Protein AF-A0A0U1DGT9-F1 (afdb_monomer_lite)

Foldseek 3Di:
DDDPDPVVVVVVVVVVVVLLVVLLVLLVVLVVLLCLQCQVVHCAPDPPRDQSHVVSVLVVLCVVCVVDDSVVSVVVSVVSNVVSNVSSVCSVVVPPPPPDD

Structure (mmCIF, N/CA/C/O backbone):
data_AF-A0A0U1DGT9-F1
#
_entry.id   AF-A0A0U1DGT9-F1
#
loop_
_atom_site.group_PDB
_atom_site.id
_atom_site.type_symbol
_atom_site.label_atom_id
_atom_site.label_alt_id
_atom_site.label_comp_id
_atom_site.label_asym_id
_atom_site.label_entity_id
_atom_site.label_seq_id
_atom_site.pdbx_PDB_ins_code
_atom_site.Cartn_x
_atom_site.Cartn_y
_atom_site.Cartn_z
_atom_site.occupancy
_atom_site.B_iso_or_equiv
_atom_site.auth_seq_id
_atom_site.auth_comp_id
_atom_site.auth_asym_id
_atom_site.auth_atom_id
_atom_site.pdbx_PDB_model_num
ATOM 1 N N . MET A 1 1 ? 34.964 13.036 -41.343 1.00 46.31 1 MET A N 1
ATOM 2 C CA . MET A 1 1 ? 35.345 12.210 -40.181 1.00 46.31 1 MET A CA 1
ATOM 3 C C . MET A 1 1 ? 34.772 12.868 -38.936 1.00 46.31 1 MET A C 1
ATOM 5 O O . MET A 1 1 ? 35.400 13.753 -38.382 1.00 46.31 1 MET A O 1
ATOM 9 N N . ALA A 1 2 ? 33.532 12.525 -38.592 1.00 56.53 2 ALA A N 1
ATOM 10 C CA . ALA A 1 2 ? 32.887 12.882 -37.330 1.00 56.53 2 ALA A CA 1
ATOM 11 C C . ALA A 1 2 ? 31.663 11.970 -37.182 1.00 56.53 2 ALA A C 1
ATOM 13 O O . ALA A 1 2 ? 30.635 12.221 -37.804 1.00 56.53 2 ALA A O 1
ATOM 14 N N . ASP A 1 3 ? 31.797 10.890 -36.417 1.00 53.50 3 ASP A N 1
ATOM 15 C CA . ASP A 1 3 ? 30.643 10.152 -35.903 1.00 53.50 3 ASP A CA 1
ATOM 16 C C . ASP A 1 3 ? 30.693 10.211 -34.376 1.00 53.50 3 ASP A C 1
ATOM 18 O O . ASP A 1 3 ? 31.311 9.392 -33.702 1.00 53.50 3 ASP A O 1
ATOM 22 N N . HIS A 1 4 ? 30.105 11.279 -33.840 1.00 61.81 4 HIS A N 1
ATOM 23 C CA . HIS A 1 4 ? 29.822 11.431 -32.421 1.00 61.81 4 HIS A CA 1
ATOM 24 C C . HIS A 1 4 ? 28.377 10.982 -32.180 1.00 61.81 4 HIS A C 1
ATOM 26 O O . HIS A 1 4 ? 27.446 11.783 -32.263 1.00 61.81 4 HIS A O 1
ATOM 32 N N . ARG A 1 5 ? 28.169 9.702 -31.845 1.00 60.78 5 ARG A N 1
ATOM 33 C CA . ARG A 1 5 ? 26.913 9.263 -31.214 1.00 60.78 5 ARG A CA 1
ATOM 34 C C . ARG A 1 5 ? 27.070 8.254 -30.054 1.00 60.78 5 ARG A C 1
ATOM 36 O O . ARG A 1 5 ? 26.378 7.238 -30.055 1.00 60.78 5 ARG A O 1
ATOM 43 N N . PRO A 1 6 ? 27.896 8.521 -29.023 1.00 59.41 6 PRO A N 1
ATOM 44 C CA . PRO A 1 6 ? 27.804 7.786 -27.757 1.00 59.41 6 PRO A CA 1
ATOM 45 C C . PRO A 1 6 ? 26.701 8.331 -26.818 1.00 59.41 6 PRO A C 1
ATOM 47 O O . PRO A 1 6 ? 26.048 7.555 -26.128 1.00 59.41 6 PRO A O 1
ATOM 50 N N . GLU A 1 7 ? 26.401 9.638 -26.853 1.00 64.31 7 GLU A N 1
ATOM 51 C CA . GLU A 1 7 ? 25.545 10.307 -25.848 1.00 64.31 7 GLU A CA 1
ATOM 52 C C . GLU A 1 7 ? 24.104 9.759 -25.775 1.00 64.31 7 GLU A C 1
ATOM 54 O O . GLU A 1 7 ? 23.591 9.462 -24.695 1.00 64.31 7 GLU A O 1
ATOM 59 N N . LYS A 1 8 ? 23.443 9.554 -26.926 1.00 63.97 8 LYS A N 1
ATOM 60 C CA . LYS A 1 8 ? 22.063 9.027 -26.954 1.00 63.97 8 LYS A CA 1
ATOM 61 C C . LYS A 1 8 ? 21.955 7.595 -26.425 1.00 63.97 8 LYS A C 1
ATOM 63 O O . LYS A 1 8 ? 20.917 7.231 -25.876 1.00 63.97 8 LYS A O 1
ATOM 68 N N . ALA A 1 9 ? 22.989 6.776 -26.622 1.00 69.75 9 ALA A N 1
ATOM 69 C CA . ALA A 1 9 ? 22.978 5.385 -26.181 1.00 69.75 9 ALA A CA 1
ATOM 70 C C . ALA A 1 9 ? 23.078 5.291 -24.651 1.00 69.75 9 ALA A C 1
ATOM 72 O O . ALA A 1 9 ? 22.332 4.522 -24.041 1.00 69.75 9 ALA A O 1
ATOM 73 N N . ASP A 1 10 ? 23.923 6.119 -24.035 1.00 74.69 10 ASP A N 1
ATOM 74 C CA . ASP A 1 10 ? 24.071 6.172 -22.579 1.00 74.69 10 ASP A CA 1
ATOM 75 C C . ASP A 1 10 ? 22.839 6.782 -21.901 1.00 74.69 10 ASP A C 1
ATOM 77 O O . ASP A 1 10 ? 22.340 6.220 -20.926 1.00 74.69 10 ASP A O 1
ATOM 81 N N . SER A 1 11 ? 22.257 7.846 -22.468 1.00 79.50 11 SER A N 1
ATOM 82 C CA . SER A 1 11 ? 21.005 8.431 -21.964 1.00 79.50 11 SER A CA 1
ATOM 83 C C . SER A 1 11 ? 19.858 7.408 -21.936 1.00 79.50 11 SER A C 1
ATOM 85 O O . SER A 1 11 ? 19.185 7.256 -20.915 1.00 79.50 11 SER A O 1
ATOM 87 N N . ASN A 1 12 ? 19.692 6.610 -22.999 1.00 82.06 12 ASN A N 1
ATOM 88 C CA . ASN A 1 12 ? 18.681 5.548 -23.034 1.00 82.06 12 ASN A CA 1
ATOM 89 C C . ASN A 1 12 ? 18.924 4.454 -21.980 1.00 82.06 12 ASN A C 1
ATOM 91 O O . ASN A 1 12 ? 17.966 3.932 -21.411 1.00 82.06 12 ASN A O 1
ATOM 95 N N . ARG A 1 13 ? 20.184 4.105 -21.694 1.00 84.50 13 ARG A N 1
ATOM 96 C CA . ARG A 1 13 ? 20.525 3.119 -20.653 1.00 84.50 13 ARG A CA 1
ATOM 97 C C . ARG A 1 13 ? 20.201 3.636 -19.255 1.00 84.50 13 ARG A C 1
ATOM 99 O O . ARG A 1 13 ? 19.624 2.896 -18.459 1.00 84.50 13 ARG A O 1
ATOM 106 N N . LEU A 1 14 ? 20.510 4.903 -18.985 1.00 87.31 14 LEU A N 1
ATOM 107 C CA . LEU A 1 14 ? 20.175 5.569 -17.726 1.00 87.31 14 LEU A CA 1
ATOM 108 C C . LEU A 1 14 ? 18.656 5.665 -17.533 1.00 87.31 14 LEU A C 1
ATOM 110 O O . LEU A 1 14 ? 18.161 5.356 -16.451 1.00 87.31 14 LEU A O 1
ATOM 114 N N . LEU A 1 15 ? 17.910 6.004 -18.589 1.00 87.31 15 LEU A N 1
ATOM 115 C CA . LEU A 1 15 ? 16.445 6.043 -18.564 1.00 87.31 15 LEU A CA 1
ATOM 116 C C . LEU A 1 15 ? 15.838 4.659 -18.305 1.00 87.31 15 LEU A C 1
ATOM 118 O O . LEU A 1 15 ? 14.988 4.525 -17.428 1.00 87.31 15 LEU A O 1
ATOM 122 N N . CYS A 1 16 ? 16.292 3.617 -19.006 1.00 87.75 16 CYS A N 1
ATOM 123 C CA . CYS A 1 16 ? 15.837 2.246 -18.757 1.00 87.75 16 CYS A CA 1
ATOM 124 C C . CYS A 1 16 ? 16.104 1.810 -17.309 1.00 87.75 16 CYS A C 1
ATOM 126 O O . CYS A 1 16 ? 15.213 1.259 -16.661 1.00 87.75 16 CYS A O 1
ATOM 128 N N . GLY A 1 17 ? 17.303 2.092 -16.787 1.00 87.12 17 GLY A N 1
ATOM 129 C CA . GLY A 1 17 ? 17.661 1.798 -15.399 1.00 87.12 17 GLY A CA 1
ATOM 130 C C . GLY A 1 17 ? 16.775 2.541 -14.396 1.00 87.12 17 GLY A C 1
ATOM 131 O O . GLY A 1 17 ? 16.230 1.920 -13.484 1.00 87.12 17 GLY A O 1
ATOM 132 N N . ALA A 1 18 ? 16.559 3.842 -14.605 1.00 90.06 18 ALA A N 1
ATOM 133 C CA . ALA A 1 18 ? 15.694 4.663 -13.761 1.00 90.06 18 ALA A CA 1
ATOM 134 C C . ALA A 1 18 ? 14.237 4.173 -13.767 1.00 90.06 18 ALA A C 1
ATOM 136 O O . ALA A 1 18 ? 13.603 4.126 -12.715 1.00 90.06 18 ALA A O 1
ATOM 137 N N . ILE A 1 19 ? 13.716 3.749 -14.923 1.00 88.75 19 ILE A N 1
ATOM 138 C CA . ILE A 1 19 ? 12.363 3.191 -15.041 1.00 88.75 19 ILE A CA 1
ATOM 139 C C . ILE A 1 19 ? 12.247 1.886 -14.250 1.00 88.75 19 ILE A C 1
ATOM 141 O O . ILE A 1 19 ? 11.285 1.712 -13.505 1.00 88.75 19 ILE A O 1
ATOM 145 N N . ILE A 1 20 ? 13.211 0.970 -14.376 1.00 87.44 20 ILE A N 1
ATOM 146 C CA . ILE A 1 20 ? 13.199 -0.292 -13.620 1.00 87.44 20 ILE A CA 1
ATOM 147 C C . ILE A 1 20 ? 13.264 -0.007 -12.116 1.00 87.44 20 ILE A C 1
ATOM 149 O O . ILE A 1 20 ? 12.463 -0.552 -11.358 1.00 87.44 20 ILE A O 1
ATOM 153 N N . PHE A 1 21 ? 14.158 0.890 -11.694 1.00 90.50 21 PHE A N 1
ATOM 154 C CA . PHE A 1 21 ? 14.270 1.296 -10.296 1.00 90.50 21 PHE A CA 1
ATOM 155 C C . PHE A 1 21 ? 12.959 1.885 -9.764 1.00 90.50 21 PHE A C 1
ATOM 157 O O . PHE A 1 21 ? 12.476 1.448 -8.723 1.00 90.50 21 PHE A O 1
ATOM 164 N N . ALA A 1 22 ? 12.340 2.815 -10.496 1.00 91.44 22 ALA A N 1
ATOM 165 C CA . ALA A 1 22 ? 11.076 3.427 -10.097 1.00 91.44 22 ALA A CA 1
ATOM 166 C C . ALA A 1 22 ? 9.953 2.386 -9.951 1.00 91.44 22 ALA A C 1
ATOM 168 O O . ALA A 1 22 ? 9.181 2.440 -8.996 1.00 91.44 22 ALA A O 1
ATOM 169 N N . ARG A 1 23 ? 9.883 1.400 -10.854 1.00 89.38 23 ARG A N 1
ATOM 170 C CA . ARG A 1 23 ? 8.893 0.312 -10.777 1.00 89.38 23 ARG A CA 1
ATOM 171 C C . ARG A 1 23 ? 9.088 -0.546 -9.535 1.00 89.38 23 ARG A C 1
ATOM 173 O O . ARG A 1 23 ? 8.114 -0.826 -8.841 1.00 89.38 23 ARG A O 1
ATOM 180 N N . LEU A 1 24 ? 10.331 -0.930 -9.249 1.00 90.25 24 LEU A N 1
ATOM 181 C CA . LEU A 1 24 ? 10.662 -1.707 -8.057 1.00 90.25 24 LEU A CA 1
ATOM 182 C C . LEU A 1 24 ? 10.374 -0.913 -6.782 1.00 90.25 24 LEU A C 1
ATOM 184 O O . LEU A 1 24 ? 9.751 -1.446 -5.871 1.00 90.25 24 LEU A O 1
ATOM 188 N N . ALA A 1 25 ? 10.753 0.365 -6.737 1.00 93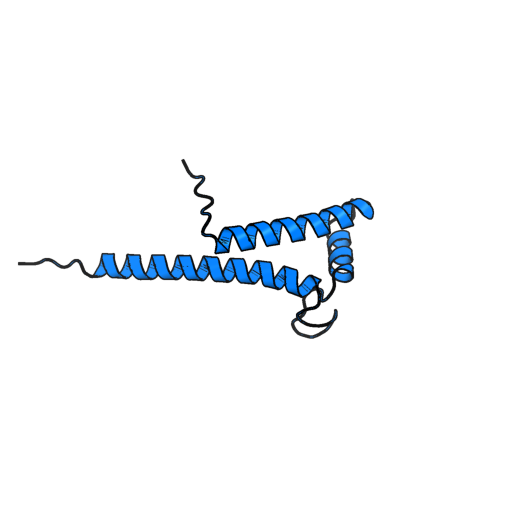.19 25 ALA A N 1
ATOM 189 C CA . ALA A 1 25 ? 10.500 1.233 -5.593 1.00 93.19 25 ALA A CA 1
ATOM 190 C C . ALA A 1 25 ? 8.996 1.371 -5.302 1.00 93.19 25 ALA A C 1
ATOM 192 O O . ALA A 1 25 ? 8.580 1.229 -4.155 1.00 93.19 25 ALA A O 1
ATOM 193 N N . LEU A 1 26 ? 8.171 1.574 -6.335 1.00 92.81 26 LEU A N 1
ATOM 194 C CA . LEU A 1 26 ? 6.715 1.636 -6.184 1.00 92.81 26 LEU A CA 1
ATOM 195 C C . LEU A 1 26 ? 6.124 0.294 -5.735 1.00 92.81 26 LEU A C 1
ATOM 197 O O . LEU A 1 26 ? 5.302 0.268 -4.822 1.00 92.81 26 LEU A O 1
ATOM 201 N N . ALA A 1 27 ? 6.558 -0.820 -6.332 1.00 92.12 27 ALA A N 1
ATOM 202 C CA . ALA A 1 27 ? 6.085 -2.148 -5.947 1.00 92.12 27 ALA A CA 1
ATOM 203 C C . ALA A 1 27 ? 6.414 -2.478 -4.485 1.00 92.12 27 ALA A C 1
ATOM 205 O O . ALA A 1 27 ? 5.549 -2.938 -3.740 1.00 92.12 27 ALA A O 1
ATOM 206 N N . VAL A 1 28 ? 7.650 -2.200 -4.064 1.00 93.12 28 VAL A N 1
ATOM 207 C CA . VAL A 1 28 ? 8.090 -2.370 -2.675 1.00 93.12 28 VAL A CA 1
ATOM 208 C C . VAL A 1 28 ? 7.324 -1.429 -1.748 1.00 93.12 28 VAL A C 1
ATOM 210 O O . VAL A 1 28 ? 6.955 -1.847 -0.657 1.00 93.12 28 VAL A O 1
ATOM 213 N N . GLY A 1 29 ? 7.019 -0.200 -2.175 1.00 92.81 29 GLY A N 1
ATOM 214 C CA . GLY A 1 29 ? 6.189 0.733 -1.411 1.00 92.81 29 GLY A CA 1
ATOM 215 C C . GLY A 1 29 ? 4.794 0.177 -1.113 1.00 92.81 29 GLY A C 1
ATOM 216 O O . GLY A 1 29 ? 4.377 0.156 0.044 1.00 92.81 29 GLY A O 1
ATOM 217 N N . PHE A 1 30 ? 4.105 -0.351 -2.128 1.00 92.56 30 PHE A N 1
ATOM 218 C CA . PHE A 1 30 ? 2.796 -0.987 -1.946 1.00 92.56 30 PHE A CA 1
ATOM 219 C C . PHE A 1 30 ? 2.872 -2.241 -1.065 1.00 92.56 30 PHE A C 1
ATOM 221 O O . PHE A 1 30 ? 2.069 -2.395 -0.147 1.00 92.56 30 PHE A O 1
ATOM 228 N N . LEU A 1 31 ? 3.864 -3.112 -1.280 1.00 92.12 31 LEU A N 1
ATOM 229 C CA . LEU A 1 31 ? 4.066 -4.290 -0.426 1.00 92.12 31 LEU A CA 1
ATOM 230 C C . LEU A 1 31 ? 4.398 -3.909 1.018 1.00 92.12 31 LEU A C 1
ATOM 232 O O . LEU A 1 31 ? 3.940 -4.577 1.939 1.00 92.12 31 LEU A O 1
ATOM 236 N N . SER A 1 32 ? 5.157 -2.833 1.223 1.00 92.44 32 SER A N 1
ATOM 237 C CA . SER A 1 32 ? 5.492 -2.318 2.548 1.00 92.44 32 SER A CA 1
ATOM 23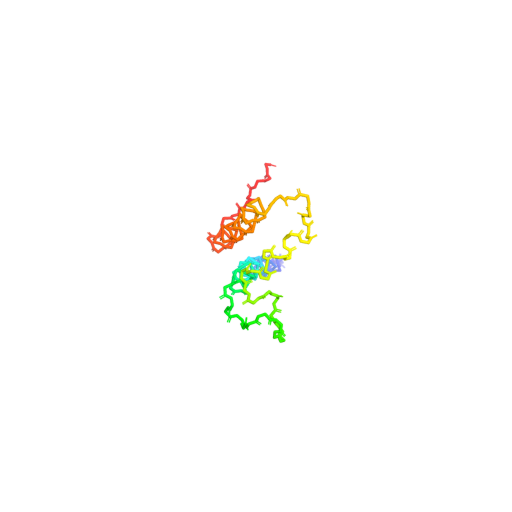8 C C . SER A 1 32 ? 4.249 -1.827 3.290 1.00 92.44 32 SER A C 1
ATOM 240 O O . SER A 1 32 ? 4.081 -2.156 4.462 1.00 92.44 32 SER A O 1
ATOM 242 N N . ALA A 1 33 ? 3.338 -1.122 2.608 1.00 90.19 33 ALA A N 1
ATOM 243 C CA . ALA A 1 33 ? 2.060 -0.706 3.188 1.00 90.19 33 ALA A CA 1
ATOM 244 C C . ALA A 1 33 ? 1.188 -1.911 3.579 1.00 90.19 33 ALA A C 1
ATOM 246 O O . ALA A 1 33 ? 0.576 -1.927 4.645 1.00 90.19 33 ALA A O 1
ATOM 247 N N . VAL A 1 34 ? 1.165 -2.958 2.750 1.00 90.62 34 VAL A N 1
ATOM 248 C CA . VAL A 1 34 ? 0.481 -4.218 3.075 1.00 90.62 34 VAL A CA 1
ATOM 249 C C . VAL A 1 34 ? 1.136 -4.895 4.286 1.00 90.62 34 VAL A C 1
ATOM 251 O O . VAL A 1 34 ? 0.431 -5.287 5.212 1.00 90.62 34 VAL A O 1
ATOM 254 N N . ALA A 1 35 ? 2.467 -4.976 4.328 1.00 90.00 35 ALA A N 1
ATOM 255 C CA . ALA A 1 35 ? 3.214 -5.539 5.452 1.00 90.00 35 ALA A CA 1
ATOM 256 C C . ALA A 1 35 ? 2.964 -4.775 6.766 1.00 90.00 35 ALA A C 1
ATOM 258 O O . ALA A 1 35 ? 2.820 -5.397 7.818 1.00 90.00 35 ALA A O 1
ATOM 259 N N . ASP A 1 36 ? 2.830 -3.449 6.706 1.00 88.31 36 ASP A N 1
ATOM 260 C CA . ASP A 1 36 ? 2.482 -2.610 7.856 1.00 88.31 36 ASP A CA 1
ATOM 261 C C . ASP A 1 36 ? 1.126 -2.985 8.466 1.00 88.31 36 ASP A C 1
ATOM 263 O O . ASP A 1 36 ? 1.014 -3.174 9.677 1.00 88.31 36 ASP A O 1
ATOM 267 N N . ARG A 1 37 ? 0.114 -3.217 7.623 1.00 89.12 37 ARG A N 1
ATOM 268 C CA . ARG A 1 37 ? -1.227 -3.643 8.062 1.00 89.12 37 ARG A CA 1
ATOM 269 C C . ARG A 1 37 ? -1.236 -5.027 8.706 1.00 89.12 37 ARG A C 1
ATOM 271 O O . ARG A 1 37 ? -2.104 -5.308 9.527 1.00 89.12 37 ARG A O 1
ATOM 278 N N . PHE A 1 38 ? -0.282 -5.887 8.360 1.00 87.31 38 PHE A N 1
ATOM 279 C CA . PHE A 1 38 ? -0.104 -7.195 8.998 1.00 87.31 38 PHE A CA 1
ATOM 280 C C . PHE A 1 38 ? 0.838 -7.155 10.213 1.00 87.31 38 PHE A C 1
ATOM 282 O O . PHE A 1 38 ? 1.099 -8.198 10.809 1.00 87.31 38 PHE A O 1
ATOM 289 N N . GLY A 1 39 ? 1.329 -5.972 10.601 1.00 84.50 39 GLY A N 1
ATOM 290 C CA . GLY A 1 39 ? 2.187 -5.782 11.771 1.00 84.50 39 GLY A CA 1
ATOM 291 C C . GLY A 1 39 ? 3.634 -6.225 11.577 1.00 84.50 39 GLY A C 1
ATOM 292 O O . GLY A 1 39 ? 4.357 -6.403 12.555 1.00 84.50 39 GLY A O 1
ATOM 293 N N . LEU A 1 40 ? 4.086 -6.382 10.328 1.00 86.56 40 LEU A N 1
ATOM 294 C CA . LEU A 1 40 ? 5.453 -6.815 10.023 1.00 86.56 40 LEU A CA 1
ATOM 295 C C . LEU A 1 40 ? 6.508 -5.778 10.445 1.00 86.56 40 LEU A C 1
ATOM 297 O O . LEU A 1 40 ? 7.635 -6.147 10.766 1.00 86.56 40 LEU A O 1
ATOM 301 N N . TRP A 1 41 ? 6.139 -4.494 10.461 1.00 85.81 41 TRP A N 1
ATOM 302 C CA . TRP A 1 41 ? 7.009 -3.393 10.894 1.00 85.81 41 TRP A CA 1
ATOM 303 C C . TRP A 1 41 ? 6.955 -3.120 12.402 1.00 85.81 41 TRP A C 1
ATOM 305 O O . TRP A 1 41 ? 7.772 -2.354 12.908 1.00 85.81 41 TRP A O 1
ATOM 315 N N . GLY A 1 42 ? 6.034 -3.762 13.124 1.00 85.31 42 GLY A N 1
ATOM 316 C CA . GLY A 1 42 ? 5.831 -3.576 14.557 1.00 85.31 42 GLY A CA 1
ATOM 317 C C . GLY A 1 42 ? 4.376 -3.266 14.921 1.00 85.31 42 GLY A C 1
ATOM 318 O O . GLY A 1 42 ? 3.532 -3.089 14.041 1.00 85.31 42 GLY A O 1
ATOM 319 N N . PRO A 1 43 ? 4.062 -3.236 16.227 1.00 82.50 43 PRO A N 1
ATOM 320 C CA . PRO A 1 43 ? 2.717 -2.954 16.707 1.00 82.50 43 PRO A CA 1
ATOM 321 C C . PRO A 1 43 ? 2.302 -1.489 16.473 1.00 82.50 43 PRO A C 1
ATOM 323 O O . PRO A 1 43 ? 3.155 -0.609 16.342 1.00 82.50 43 PRO A O 1
ATOM 326 N N . PRO A 1 44 ? 0.989 -1.191 16.467 1.00 82.31 44 PRO A N 1
ATOM 327 C CA . PRO A 1 44 ? 0.494 0.175 16.333 1.00 82.31 44 PRO A CA 1
ATOM 328 C C . PRO A 1 44 ? 1.121 1.122 17.360 1.00 82.31 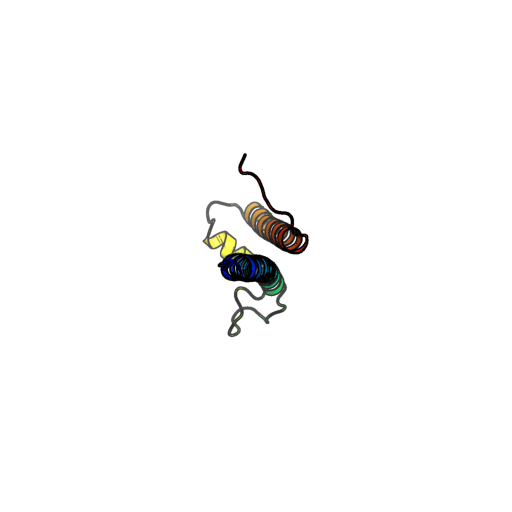44 PRO A C 1
ATOM 330 O O . PRO A 1 44 ? 1.196 0.806 18.549 1.00 82.31 44 PRO A O 1
ATOM 333 N N . GLY A 1 45 ? 1.530 2.308 16.909 1.00 78.25 45 GLY A N 1
ATOM 334 C CA . GLY A 1 45 ? 2.087 3.349 17.776 1.00 78.25 45 GLY A CA 1
ATOM 335 C C . GLY A 1 45 ? 3.594 3.252 18.032 1.00 78.25 45 GLY A C 1
ATOM 336 O O . GLY A 1 45 ? 4.122 4.072 18.784 1.00 78.25 45 GLY A O 1
ATOM 337 N N . THR A 1 46 ? 4.313 2.309 17.413 1.00 81.38 46 THR A N 1
ATOM 338 C CA . THR A 1 46 ? 5.783 2.320 17.436 1.00 81.38 46 THR A CA 1
ATOM 339 C C . THR A 1 46 ? 6.368 3.308 16.422 1.00 81.38 46 THR A C 1
ATOM 341 O O . THR A 1 46 ? 5.740 3.590 15.398 1.00 81.38 46 THR A O 1
ATOM 344 N N . PRO A 1 47 ? 7.588 3.832 16.657 1.00 78.06 47 PRO A N 1
ATOM 345 C CA . PRO A 1 47 ? 8.268 4.678 15.682 1.00 78.06 47 PRO A CA 1
ATOM 346 C C . PRO A 1 47 ? 8.380 3.966 14.330 1.00 78.06 47 PRO A C 1
ATOM 348 O O . PRO A 1 47 ? 8.664 2.771 14.291 1.00 78.06 47 PRO A O 1
ATOM 351 N N . ASN A 1 48 ? 8.196 4.704 13.232 1.00 79.75 48 ASN A N 1
ATOM 352 C CA . ASN A 1 48 ? 8.271 4.188 11.858 1.00 79.75 48 ASN A CA 1
ATOM 353 C C . ASN A 1 48 ? 7.174 3.188 11.430 1.00 79.75 48 ASN A C 1
ATOM 355 O O . ASN A 1 48 ? 7.271 2.645 10.332 1.00 79.75 48 ASN A O 1
ATOM 359 N N . VAL A 1 49 ? 6.132 2.984 12.239 1.00 83.12 49 VAL A N 1
ATOM 360 C CA . VAL A 1 49 ? 4.965 2.159 11.886 1.00 83.12 49 VAL A CA 1
ATOM 361 C C . VAL A 1 49 ? 3.785 3.059 11.537 1.00 83.12 49 VAL A C 1
ATOM 363 O O . VAL A 1 49 ? 3.496 4.013 12.258 1.00 83.12 49 VAL A O 1
ATOM 366 N N . GLY A 1 50 ? 3.119 2.773 10.417 1.00 83.06 50 GLY A N 1
ATOM 367 C CA . GLY A 1 50 ? 1.970 3.554 9.959 1.00 83.06 50 GLY A CA 1
ATOM 368 C C . GLY A 1 50 ? 0.709 3.221 10.756 1.00 83.06 50 GLY A C 1
ATOM 369 O O . GLY A 1 50 ? 0.174 4.053 11.487 1.00 83.06 50 GLY A O 1
ATOM 370 N N . TRP A 1 51 ? 0.255 1.980 10.617 1.00 86.88 51 TRP A N 1
ATOM 371 C CA . TRP A 1 51 ? -0.909 1.394 11.275 1.00 86.88 51 TRP A CA 1
ATOM 372 C C . TRP A 1 51 ? -0.513 0.248 12.204 1.00 86.88 51 TRP A C 1
ATOM 374 O O . TRP A 1 51 ? -1.032 0.173 13.313 1.00 86.88 51 TRP A O 1
ATOM 384 N N . GLY A 1 52 ? 0.384 -0.646 11.778 1.00 84.38 52 GLY A N 1
ATOM 385 C CA . GLY A 1 52 ? 0.902 -1.756 12.593 1.00 84.38 52 GLY A CA 1
ATOM 386 C C . GLY A 1 52 ? -0.075 -2.907 12.856 1.00 84.38 52 GLY A C 1
ATOM 387 O O . GLY A 1 52 ? 0.328 -3.959 13.347 1.00 84.38 52 GLY A O 1
ATOM 388 N N . ASN A 1 53 ? -1.361 -2.745 12.545 1.00 90.12 53 ASN A N 1
ATOM 389 C CA . ASN A 1 53 ? -2.322 -3.836 12.433 1.00 90.12 53 ASN A CA 1
ATOM 390 C C . ASN A 1 53 ? -3.508 -3.435 11.536 1.00 90.12 53 ASN A C 1
ATOM 392 O O . ASN A 1 53 ? -3.706 -2.264 11.190 1.00 90.12 53 ASN A O 1
ATOM 396 N N . PHE A 1 54 ? -4.320 -4.426 11.168 1.00 89.69 54 PHE A N 1
ATOM 397 C CA . PHE A 1 54 ? -5.448 -4.222 10.265 1.00 89.69 54 PHE A CA 1
ATOM 398 C C . PHE A 1 54 ? -6.596 -3.441 10.924 1.00 89.69 54 PHE A C 1
ATOM 400 O O . PHE A 1 54 ? -7.322 -2.719 10.245 1.00 89.69 54 PHE A O 1
ATOM 407 N N . GLU A 1 55 ? -6.748 -3.533 12.245 1.00 89.50 55 GLU A N 1
ATOM 408 C CA . GLU A 1 55 ? -7.797 -2.834 12.995 1.00 89.50 55 GLU A CA 1
ATOM 409 C C . GLU A 1 55 ? -7.567 -1.316 13.017 1.00 89.50 55 GLU A C 1
ATOM 411 O O . GLU A 1 55 ? -8.475 -0.546 12.712 1.00 89.50 55 GLU A O 1
ATOM 416 N N . ALA A 1 56 ? -6.333 -0.877 13.269 1.00 90.06 56 ALA A N 1
ATOM 417 C CA . ALA A 1 56 ? -5.911 0.518 13.209 1.00 90.06 56 ALA A CA 1
ATOM 418 C C . ALA A 1 56 ? -6.061 1.083 11.791 1.00 90.06 56 ALA A C 1
ATOM 420 O O . ALA A 1 56 ? -6.514 2.216 11.616 1.00 90.06 56 ALA A O 1
ATOM 421 N N . PHE A 1 57 ? -5.748 0.281 10.768 1.00 90.88 57 PHE A N 1
ATOM 422 C CA . PHE A 1 57 ? -6.012 0.645 9.377 1.00 90.88 57 PHE A CA 1
ATOM 423 C C . PHE A 1 57 ? -7.512 0.803 9.100 1.00 90.88 57 PHE A C 1
ATOM 425 O O . PHE A 1 57 ? -7.932 1.815 8.546 1.00 90.88 57 PHE A O 1
ATOM 432 N N . THR A 1 58 ? -8.337 -0.143 9.538 1.00 91.31 58 THR A N 1
ATOM 433 C CA . THR A 1 58 ? -9.796 -0.112 9.343 1.00 91.31 58 THR A CA 1
ATOM 434 C C . THR A 1 58 ? -10.432 1.079 10.071 1.00 91.31 58 THR A C 1
ATOM 436 O O . THR A 1 58 ? -11.260 1.794 9.500 1.00 91.31 58 THR A O 1
ATOM 439 N N . ALA A 1 59 ? -9.982 1.375 11.293 1.00 90.88 59 ALA A N 1
ATOM 440 C CA . ALA A 1 59 ? -10.373 2.572 12.034 1.00 90.88 59 ALA A CA 1
ATOM 441 C C . ALA A 1 59 ? -9.994 3.854 11.273 1.00 90.88 59 ALA A C 1
ATOM 443 O O . ALA A 1 59 ? -10.796 4.785 11.184 1.00 90.88 59 ALA A O 1
ATOM 444 N N . TYR A 1 60 ? -8.812 3.885 10.654 1.00 90.44 60 TYR A N 1
ATOM 445 C CA . TYR A 1 60 ? -8.387 5.001 9.814 1.00 90.44 60 TYR A CA 1
ATOM 446 C C . TYR A 1 60 ? -9.243 5.146 8.544 1.00 90.44 60 TYR A C 1
ATOM 448 O O . TYR A 1 60 ? -9.654 6.256 8.204 1.00 90.44 60 TYR A O 1
ATOM 456 N N . VAL A 1 61 ? -9.607 4.044 7.880 1.00 91.75 61 VAL A N 1
ATOM 457 C CA . VAL A 1 61 ? -10.538 4.067 6.735 1.00 91.75 61 VAL A CA 1
ATOM 458 C C . VAL A 1 61 ? -11.899 4.630 7.152 1.00 91.75 61 VAL A C 1
ATOM 460 O O . VAL A 1 61 ? -12.477 5.433 6.421 1.00 91.75 61 VAL A O 1
ATOM 463 N N . LYS A 1 62 ? -12.394 4.296 8.351 1.00 91.56 62 LYS A N 1
ATOM 464 C CA . LYS A 1 62 ? -13.639 4.867 8.888 1.00 91.56 62 LYS A CA 1
ATOM 465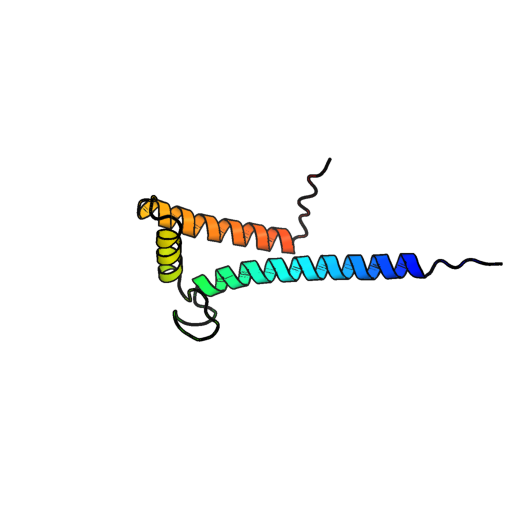 C C . LYS A 1 62 ? -13.543 6.378 9.121 1.00 91.56 62 LYS A C 1
ATOM 467 O O . LYS A 1 62 ? -14.529 7.076 8.897 1.00 91.56 62 LYS A O 1
ATOM 472 N N . VAL A 1 63 ? -12.380 6.885 9.538 1.00 91.88 63 VAL A N 1
ATOM 473 C CA . VAL A 1 63 ? -12.130 8.332 9.672 1.00 91.88 63 VAL A CA 1
ATOM 474 C C . VAL A 1 63 ? -12.138 9.020 8.307 1.00 91.88 63 VAL A C 1
ATOM 476 O O . VAL A 1 63 ? -12.736 10.084 8.167 1.00 91.88 63 VAL A O 1
ATOM 479 N N . LEU A 1 64 ? -11.519 8.409 7.292 1.00 91.06 64 LEU A N 1
ATOM 480 C CA . LEU A 1 64 ? -11.514 8.937 5.924 1.00 91.06 64 LEU A CA 1
ATOM 481 C C . LEU A 1 64 ? -12.902 8.911 5.281 1.00 91.06 64 LEU A C 1
ATOM 483 O O . LEU A 1 64 ? -13.252 9.791 4.494 1.00 91.06 64 LEU A O 1
ATOM 487 N N . ALA A 1 65 ? -13.686 7.888 5.601 1.00 91.31 65 ALA A N 1
ATOM 488 C CA . ALA A 1 65 ? -14.932 7.593 4.928 1.00 91.31 65 ALA A CA 1
ATOM 489 C C . ALA A 1 65 ? -16.068 7.397 5.957 1.00 91.31 65 ALA A C 1
ATOM 491 O O . ALA A 1 65 ? -16.654 6.315 6.080 1.00 91.31 65 ALA A O 1
ATOM 492 N N . PRO A 1 66 ? -16.414 8.458 6.718 1.00 87.94 66 PRO A N 1
ATOM 493 C CA . PRO A 1 66 ? -17.329 8.363 7.857 1.00 87.94 66 PRO A CA 1
ATOM 494 C C . PRO A 1 66 ? -18.751 7.966 7.450 1.00 87.94 66 PRO A C 1
ATOM 496 O O . PRO A 1 66 ? -19.484 7.399 8.263 1.00 87.94 66 PRO A O 1
ATOM 499 N N . TYR A 1 67 ? -19.114 8.200 6.187 1.00 89.56 67 TYR A N 1
ATOM 500 C CA . TYR A 1 67 ? -20.409 7.876 5.590 1.00 89.56 67 TYR A CA 1
ATOM 501 C C . TYR A 1 67 ? -20.625 6.375 5.314 1.00 89.56 67 TYR A C 1
ATOM 503 O O . TYR A 1 67 ? -21.763 5.970 5.090 1.00 89.56 67 TYR A O 1
ATOM 511 N N . LEU A 1 68 ? -19.583 5.533 5.340 1.00 87.50 68 LEU A N 1
ATOM 512 C CA . LEU A 1 68 ? -19.731 4.083 5.147 1.00 87.50 68 LEU A CA 1
ATOM 513 C C . LEU A 1 68 ? -20.140 3.377 6.445 1.00 87.50 68 LEU A C 1
ATOM 515 O O . LEU A 1 68 ? -19.623 3.679 7.518 1.00 87.50 68 LEU A O 1
ATOM 519 N N . SER A 1 69 ? -21.046 2.402 6.371 1.00 84.31 69 SER A N 1
ATOM 520 C CA . SER A 1 69 ? -21.355 1.509 7.500 1.00 84.31 69 SER A CA 1
ATOM 521 C C . SER A 1 69 ? -20.180 0.561 7.789 1.00 84.31 69 SER A C 1
ATOM 523 O O . SER A 1 69 ? -19.336 0.352 6.922 1.00 84.31 69 SER A O 1
ATOM 525 N N . GLY A 1 70 ? -20.107 -0.018 8.996 1.00 84.88 70 GLY A N 1
ATOM 526 C CA . GLY A 1 70 ? -18.956 -0.836 9.426 1.00 84.88 70 GLY A CA 1
ATOM 527 C C . GLY A 1 70 ? -18.559 -1.929 8.424 1.00 84.88 70 GLY A C 1
ATOM 528 O O . GLY A 1 70 ? -17.414 -1.977 7.998 1.00 84.88 70 GLY A O 1
ATOM 529 N N . ALA A 1 71 ? -19.531 -2.701 7.927 1.00 88.31 71 ALA A N 1
ATOM 530 C CA . ALA A 1 71 ? -19.272 -3.739 6.926 1.00 88.31 71 ALA A CA 1
ATOM 531 C C . ALA A 1 71 ? -18.700 -3.188 5.605 1.00 88.31 71 ALA A C 1
ATOM 533 O O . ALA A 1 71 ? -17.871 -3.830 4.966 1.00 88.31 71 ALA A O 1
ATOM 534 N N . LEU A 1 72 ? -19.123 -1.992 5.182 1.00 90.12 72 LEU A N 1
ATOM 535 C CA . LEU A 1 72 ? -18.591 -1.371 3.970 1.00 90.12 72 LEU A CA 1
ATOM 536 C C . LEU A 1 72 ? -17.172 -0.825 4.175 1.00 90.12 72 LEU A C 1
ATOM 538 O O . LEU A 1 72 ? -16.400 -0.789 3.220 1.00 90.12 72 LEU A O 1
ATOM 542 N N . VAL A 1 73 ? -16.819 -0.425 5.400 1.00 91.94 73 VAL A N 1
ATOM 543 C CA . VAL A 1 73 ? -15.442 -0.053 5.750 1.00 91.94 73 VAL A CA 1
ATOM 544 C C . VAL A 1 73 ? -14.527 -1.267 5.672 1.00 91.94 73 VAL A C 1
ATOM 546 O O . VAL A 1 73 ? -13.466 -1.162 5.063 1.00 91.94 73 VAL A O 1
ATOM 549 N N . ASP A 1 74 ? -14.956 -2.420 6.186 1.00 90.12 74 ASP A N 1
ATOM 550 C CA . ASP A 1 74 ? -14.178 -3.660 6.087 1.00 90.12 74 ASP A CA 1
ATOM 551 C C . ASP A 1 74 ? -13.971 -4.066 4.623 1.00 90.12 74 ASP A C 1
ATOM 553 O O . ASP A 1 74 ? -12.853 -4.375 4.208 1.00 90.12 74 ASP A O 1
ATOM 557 N N . ILE A 1 75 ? -15.029 -3.995 3.805 1.00 93.06 75 ILE A N 1
ATOM 558 C CA . ILE A 1 75 ? -14.943 -4.262 2.362 1.00 93.06 75 ILE A CA 1
ATOM 559 C C . ILE A 1 75 ? -13.977 -3.285 1.683 1.00 93.06 75 ILE A C 1
ATOM 561 O O . ILE A 1 75 ? -13.166 -3.706 0.861 1.00 93.06 75 ILE A O 1
ATOM 565 N N . ALA A 1 76 ? -14.031 -1.996 2.023 1.00 91.94 76 ALA A N 1
ATOM 566 C CA . ALA A 1 76 ? -13.127 -0.995 1.465 1.00 91.94 76 ALA A CA 1
ATOM 567 C C . ALA A 1 76 ? -11.669 -1.228 1.897 1.00 91.94 76 ALA A C 1
ATOM 569 O O . ALA A 1 76 ? -10.766 -1.120 1.068 1.00 91.94 76 ALA A O 1
ATOM 570 N N . ALA A 1 77 ? -11.434 -1.592 3.160 1.00 92.44 77 ALA A N 1
ATOM 571 C CA . ALA A 1 77 ? -10.109 -1.889 3.697 1.00 92.44 77 ALA A CA 1
ATOM 572 C C . ALA A 1 77 ? -9.485 -3.121 3.016 1.00 92.44 77 ALA A C 1
ATOM 574 O O . ALA A 1 77 ? -8.338 -3.080 2.552 1.00 92.44 77 ALA A O 1
ATOM 575 N N . TRP A 1 78 ? -10.257 -4.202 2.878 1.00 93.81 78 TRP A N 1
ATOM 576 C CA . TRP A 1 78 ? -9.832 -5.385 2.131 1.00 93.81 78 TRP A CA 1
ATOM 577 C C . TRP A 1 78 ? -9.652 -5.088 0.643 1.00 93.81 78 TRP A C 1
ATOM 579 O O . TRP A 1 78 ? -8.656 -5.506 0.055 1.00 93.81 78 TRP A O 1
ATOM 589 N N . GLY A 1 79 ? -10.561 -4.318 0.044 1.00 94.62 79 GLY A N 1
ATOM 590 C CA . GLY A 1 79 ? -10.480 -3.893 -1.351 1.00 94.62 79 GLY A CA 1
ATOM 591 C C . GLY A 1 79 ? -9.200 -3.113 -1.645 1.00 94.62 79 GLY A C 1
ATOM 592 O O . GLY A 1 79 ? -8.493 -3.446 -2.593 1.00 94.62 79 GLY A O 1
ATOM 593 N N . ALA A 1 80 ? -8.853 -2.140 -0.798 1.00 92.62 80 ALA A N 1
ATOM 594 C CA . ALA A 1 80 ? -7.602 -1.393 -0.900 1.00 92.62 80 ALA A CA 1
ATOM 595 C C . ALA A 1 80 ? -6.382 -2.324 -0.833 1.00 92.62 80 ALA A C 1
ATOM 597 O O . ALA A 1 80 ? -5.529 -2.275 -1.716 1.00 92.62 80 ALA A O 1
ATOM 598 N N . THR A 1 81 ? -6.364 -3.240 0.140 1.00 92.75 81 THR A N 1
ATOM 599 C CA . THR A 1 81 ? -5.268 -4.204 0.319 1.00 92.75 81 THR A CA 1
ATOM 600 C C . THR A 1 81 ? -5.096 -5.104 -0.910 1.00 92.75 81 THR A C 1
ATOM 602 O O . THR A 1 81 ? -3.981 -5.296 -1.392 1.00 92.75 81 THR A O 1
ATOM 605 N N . VAL A 1 82 ? -6.193 -5.634 -1.461 1.00 93.88 82 VAL A N 1
ATOM 606 C CA . VAL A 1 82 ? -6.158 -6.472 -2.670 1.00 93.88 82 VAL A CA 1
ATOM 607 C C . VAL A 1 82 ? -5.669 -5.670 -3.874 1.00 93.88 82 VAL A C 1
ATOM 609 O O . VAL A 1 82 ? -4.809 -6.149 -4.612 1.00 93.88 82 VAL A O 1
ATOM 612 N N . ILE A 1 83 ? -6.172 -4.447 -4.065 1.00 94.00 83 ILE A N 1
ATOM 613 C CA . ILE A 1 83 ? -5.748 -3.571 -5.164 1.00 94.00 83 ILE A CA 1
ATOM 614 C C . ILE A 1 83 ? -4.253 -3.256 -5.053 1.00 94.00 83 ILE A C 1
ATOM 616 O O . ILE A 1 83 ? -3.548 -3.344 -6.054 1.00 94.00 83 ILE A O 1
ATOM 620 N N . GLU A 1 84 ? -3.740 -2.949 -3.862 1.00 93.62 84 GLU A N 1
ATOM 621 C CA . GLU A 1 84 ? -2.311 -2.690 -3.652 1.00 93.62 84 GLU A CA 1
ATOM 622 C C . GLU A 1 84 ? -1.446 -3.915 -3.956 1.00 93.62 84 GLU A C 1
ATOM 624 O O . GLU A 1 84 ? -0.414 -3.771 -4.610 1.00 93.62 84 GLU A O 1
ATOM 629 N N . ILE A 1 85 ? -1.871 -5.120 -3.559 1.00 92.69 85 ILE A N 1
ATOM 630 C CA . ILE A 1 85 ? -1.164 -6.361 -3.909 1.00 92.69 85 ILE A CA 1
ATOM 631 C C . ILE A 1 85 ? -1.159 -6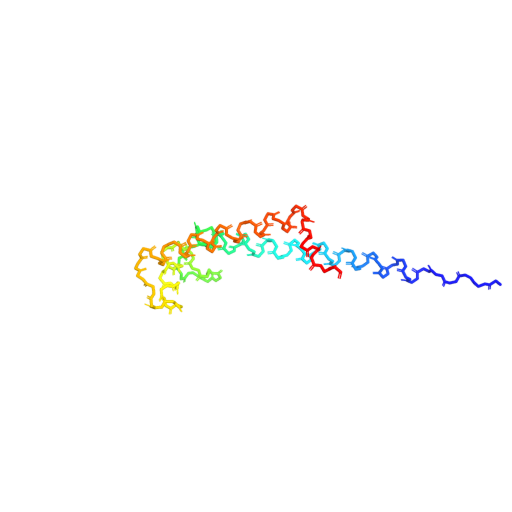.556 -5.428 1.00 92.69 85 ILE A C 1
ATOM 633 O O . ILE A 1 85 ? -0.110 -6.838 -6.007 1.00 92.69 85 ILE A O 1
ATOM 637 N N . VAL A 1 86 ? -2.303 -6.374 -6.093 1.00 92.44 86 VAL A N 1
ATOM 638 C CA . VAL A 1 86 ? -2.410 -6.504 -7.554 1.00 92.44 86 VAL A CA 1
ATOM 639 C C . VAL A 1 86 ? -1.529 -5.475 -8.263 1.00 92.44 86 VAL A C 1
ATOM 641 O O . VAL A 1 86 ? -0.825 -5.831 -9.207 1.00 92.44 86 VAL A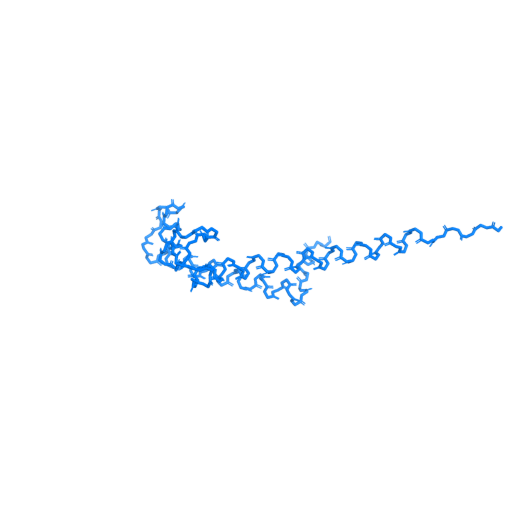 O 1
ATOM 644 N N . LEU A 1 87 ? -1.511 -4.221 -7.801 1.00 90.06 87 LEU A N 1
ATOM 645 C CA . LEU A 1 87 ? -0.647 -3.171 -8.343 1.00 90.06 87 LEU A CA 1
ATOM 646 C C . LEU A 1 87 ? 0.832 -3.486 -8.114 1.00 90.06 87 LEU A C 1
ATOM 648 O O . LEU A 1 87 ? 1.626 -3.359 -9.045 1.00 90.06 87 LEU A O 1
ATOM 652 N N . ALA A 1 88 ? 1.207 -3.936 -6.916 1.00 90.88 88 ALA A N 1
ATOM 653 C CA . ALA A 1 88 ? 2.578 -4.315 -6.604 1.00 90.88 88 ALA A CA 1
ATOM 654 C C . ALA A 1 88 ? 3.057 -5.474 -7.483 1.00 90.88 88 ALA A C 1
ATOM 656 O O . ALA A 1 88 ? 4.107 -5.380 -8.117 1.00 90.88 88 ALA A O 1
ATOM 657 N N . VAL A 1 89 ? 2.264 -6.544 -7.577 1.00 90.19 89 VAL A N 1
ATOM 658 C CA . VAL A 1 89 ? 2.570 -7.704 -8.420 1.00 90.19 89 VAL A CA 1
ATOM 659 C C . VAL A 1 89 ? 2.595 -7.301 -9.894 1.00 90.19 89 VAL A C 1
ATOM 661 O O . VAL A 1 89 ? 3.516 -7.685 -10.608 1.00 90.19 89 VAL A O 1
ATOM 664 N N . GLY A 1 90 ? 1.657 -6.472 -10.355 1.00 89.12 90 GLY A N 1
ATOM 665 C CA . GLY A 1 90 ? 1.646 -5.954 -11.724 1.00 89.12 90 GLY A CA 1
ATOM 666 C C . GLY A 1 90 ? 2.888 -5.120 -12.059 1.00 89.12 90 GLY A C 1
ATOM 667 O O . GLY A 1 90 ? 3.465 -5.277 -13.139 1.00 89.12 90 GLY A O 1
ATOM 668 N N . LEU A 1 91 ? 3.350 -4.288 -11.119 1.00 87.44 91 LEU A N 1
ATOM 669 C CA . LEU A 1 91 ? 4.587 -3.515 -11.244 1.00 87.44 91 LEU A CA 1
ATOM 670 C C . LEU A 1 91 ? 5.825 -4.421 -11.295 1.00 87.44 91 LEU A C 1
ATOM 672 O O . LEU A 1 91 ? 6.686 -4.188 -12.148 1.00 87.44 91 LEU A O 1
ATOM 676 N N . LEU A 1 92 ? 5.889 -5.461 -10.452 1.00 85.75 92 LEU A N 1
ATOM 677 C CA . LEU A 1 92 ? 6.971 -6.458 -10.443 1.00 85.75 92 LEU A CA 1
ATOM 678 C C . LEU A 1 92 ? 7.015 -7.284 -11.730 1.00 85.75 92 LEU A C 1
ATOM 680 O O . LEU A 1 92 ? 8.086 -7.472 -12.302 1.00 85.75 92 LEU A O 1
ATOM 684 N N . LEU A 1 93 ? 5.856 -7.734 -12.218 1.00 84.81 93 LEU A N 1
ATOM 685 C CA . LEU A 1 93 ? 5.729 -8.483 -13.473 1.00 84.81 93 LEU A CA 1
ATOM 686 C C . LEU A 1 93 ? 6.014 -7.628 -14.708 1.00 84.81 93 LEU A C 1
ATOM 688 O O . LEU A 1 93 ? 6.042 -8.130 -15.829 1.00 84.81 93 LEU A O 1
ATOM 692 N N . GLY A 1 94 ? 6.220 -6.327 -14.529 1.00 73.12 94 GLY A N 1
ATOM 693 C CA . GLY A 1 94 ? 6.525 -5.458 -15.639 1.00 73.12 94 GLY A CA 1
ATOM 694 C C . GLY A 1 94 ? 5.313 -5.190 -16.533 1.00 73.12 94 GLY A C 1
ATOM 695 O O . GLY A 1 94 ? 5.513 -4.696 -17.647 1.00 73.12 94 GLY A O 1
ATOM 696 N N . ILE A 1 95 ? 4.081 -5.401 -16.047 1.00 69.56 95 ILE A N 1
ATOM 697 C CA . ILE A 1 95 ? 2.858 -5.018 -16.759 1.00 69.56 95 ILE A CA 1
ATOM 698 C C . ILE A 1 95 ? 2.871 -3.497 -16.865 1.00 69.56 95 ILE A C 1
ATOM 700 O O . ILE A 1 95 ? 2.645 -2.761 -15.905 1.00 69.56 95 ILE A O 1
ATOM 704 N N . THR A 1 96 ? 3.250 -2.998 -18.034 1.00 57.88 96 THR A N 1
ATOM 705 C CA . THR A 1 96 ? 3.029 -1.603 -18.357 1.00 57.88 96 THR A CA 1
ATOM 706 C C . THR A 1 96 ? 1.531 -1.474 -18.593 1.00 57.88 96 THR A C 1
ATOM 708 O O . THR A 1 96 ? 0.980 -2.121 -19.481 1.00 57.88 96 THR A O 1
ATOM 711 N N . LEU A 1 97 ? 0.854 -0.626 -17.816 1.00 55.47 97 LEU A N 1
ATOM 712 C CA . LEU A 1 97 ? -0.409 -0.015 -18.237 1.00 55.47 97 LEU A CA 1
ATOM 713 C C . LEU A 1 97 ? -0.091 0.891 -19.436 1.00 55.47 97 LEU A C 1
ATOM 715 O O . LEU A 1 97 ? -0.133 2.114 -19.359 1.00 55.47 97 LEU A O 1
ATOM 719 N N . ARG A 1 98 ? 0.332 0.294 -20.552 1.00 51.72 98 ARG A N 1
ATOM 720 C CA . ARG A 1 98 ? 0.584 0.978 -21.813 1.00 51.72 98 ARG A CA 1
ATOM 721 C C . ARG A 1 98 ? -0.760 1.142 -22.506 1.00 51.72 98 ARG A C 1
ATOM 723 O O . ARG A 1 98 ? -1.034 0.534 -23.529 1.00 51.72 98 ARG A O 1
ATOM 730 N N . GLY A 1 99 ? -1.606 1.938 -21.862 1.00 54.19 99 GLY A N 1
ATOM 731 C CA . GLY A 1 99 ? -2.868 2.433 -22.378 1.00 54.19 99 GLY A CA 1
ATOM 732 C C . GLY A 1 99 ? -2.726 3.904 -22.724 1.00 54.19 99 GLY A C 1
ATOM 733 O O . GLY A 1 99 ? -3.344 4.726 -22.073 1.00 54.19 99 GLY A O 1
ATOM 734 N N . TRP A 1 100 ? -1.883 4.233 -23.699 1.00 41.56 100 TRP A N 1
ATOM 735 C CA . TRP A 1 100 ? -2.009 5.468 -24.473 1.00 41.56 100 TRP A CA 1
ATOM 736 C C . TRP A 1 100 ? -1.867 5.040 -25.932 1.00 41.56 100 TRP A C 1
ATOM 738 O O . TRP A 1 100 ? -0.793 4.603 -26.353 1.00 41.56 100 TRP A O 1
ATOM 748 N N . HIS A 1 101 ? -3.024 5.002 -26.593 1.00 43.28 101 HIS A N 1
ATOM 749 C CA . HIS A 1 101 ? -3.197 4.801 -28.028 1.00 43.28 101 HIS A CA 1
ATOM 750 C C . HIS A 1 101 ? -2.512 5.945 -28.784 1.00 43.28 101 HIS A C 1
ATOM 752 O O . HIS A 1 101 ? -2.522 7.076 -28.245 1.00 43.28 101 HIS A O 1
#

pLDDT: mean 83.48, std 12.67, range [41.56, 94.62]

Sequence (101 aa):
MADHRPEKADSNRLLCGAIIFARLALAVGFLSAVADRFGLWGPPGTPNVGWGNFEAFTAYVKVLAPYLSGALVDIAAWGATVIEIVLAVGLLLGITLRGWH

Secondary structure (DSSP, 8-state):
-----SHHHHHHHHHHHHHHHHHHHHHHHHHHHHHHHTTTT-STTSTT-S-SSHHHHHHHHHHH-TTS-HHHHHHHHHHHHHHHHHHHHHHHTT-------

Radius of gyration: 20.03 Å; chains: 1; bounding box: 57×21×58 Å

Organism: NCBI:txid451644